Protein AF-S4P1T6-F1 (afdb_monomer_lite)

Radius of gyration: 22.26 Å; chains: 1; bounding box: 45×37×58 Å

Secondary structure (DSSP, 8-state):
--HHHHHHHHHHHHHHHHTTSS-------EEETTTTEEE-GGG------SS-EEEPPTT-SSPEEES--EEEEEEETTSS-EEEEEES-GGGGGG-------TT-TTTGGGTT--EE-SSSS--

pLDDT: mean 94.87, std 3.34, range [74.12, 98.56]

InterPro domains:
  IPR002300 Aminoacyl-tRNA synthetase, class Ia [PF00133] (1-50)
  IPR002303 Valine-tRNA ligase [PTHR11946] (1-123)
  IPR009008 Valyl/Leucyl/Isoleucyl-tRNA synthetase, editing domain [G3DSA:3.90.740.10] (65-124)
  IPR009008 Valyl/Leucyl/Isoleucyl-tRNA synthetase, editing domain [SSF50677] (63-123)

Structure (mmCIF, N/CA/C/O backbone):
data_AF-S4P1T6-F1
#
_entry.id   AF-S4P1T6-F1
#
loop_
_atom_site.group_PDB
_atom_site.id
_atom_site.type_symbol
_atom_site.label_atom_id
_atom_site.label_alt_id
_atom_site.label_comp_id
_atom_site.label_asym_id
_atom_site.label_entity_id
_atom_site.label_seq_id
_atom_site.pdbx_PDB_ins_code
_atom_site.Cartn_x
_atom_site.Cartn_y
_atom_site.Cartn_z
_atom_site.occupancy
_atom_site.B_iso_or_equiv
_atom_site.auth_seq_id
_atom_site.auth_comp_id
_atom_site.auth_asym_id
_atom_site.auth_atom_id
_atom_site.pdbx_PDB_model_num
ATOM 1 N N . MET A 1 1 ? 20.639 5.177 -28.744 1.00 74.12 1 MET A N 1
ATOM 2 C CA . MET A 1 1 ? 19.768 4.056 -29.151 1.00 74.12 1 MET A CA 1
ATOM 3 C C . MET A 1 1 ? 20.111 3.703 -30.585 1.00 74.12 1 MET A C 1
ATOM 5 O O . MET A 1 1 ? 19.993 4.574 -31.438 1.00 74.12 1 MET A O 1
ATOM 9 N N . ASP A 1 2 ? 20.607 2.491 -30.828 1.00 95.19 2 ASP A N 1
ATOM 10 C CA . ASP A 1 2 ? 20.949 2.020 -32.174 1.00 95.19 2 ASP A CA 1
ATOM 11 C C . ASP A 1 2 ? 19.686 1.519 -32.912 1.00 95.19 2 ASP A C 1
ATOM 13 O O . ASP A 1 2 ? 18.923 0.741 -32.329 1.00 95.19 2 ASP A O 1
ATOM 17 N N . PRO A 1 3 ? 19.445 1.915 -34.179 1.00 96.50 3 PRO A N 1
ATOM 18 C CA . PRO A 1 3 ? 18.241 1.520 -34.910 1.00 96.50 3 PRO A CA 1
ATOM 19 C C . PRO A 1 3 ? 18.055 0.007 -35.062 1.00 96.50 3 PRO A C 1
ATOM 21 O O . PRO A 1 3 ? 16.920 -0.466 -35.112 1.00 96.50 3 PRO A O 1
ATOM 24 N N . SER A 1 4 ? 19.142 -0.763 -35.151 1.00 96.00 4 SER A N 1
ATOM 25 C CA . SER A 1 4 ? 19.071 -2.218 -35.279 1.00 96.00 4 SER A CA 1
ATOM 26 C C . SER A 1 4 ? 18.582 -2.866 -33.987 1.00 96.00 4 SER A C 1
ATOM 28 O O . SER A 1 4 ? 17.678 -3.700 -34.016 1.00 96.00 4 SER A O 1
ATOM 30 N N . MET A 1 5 ? 19.105 -2.415 -32.844 1.00 96.12 5 MET A N 1
ATOM 31 C CA . MET A 1 5 ? 18.673 -2.892 -31.527 1.00 96.12 5 MET A CA 1
ATOM 32 C C . MET A 1 5 ? 17.217 -2.516 -31.226 1.00 96.12 5 MET A C 1
ATOM 34 O O . MET A 1 5 ? 16.459 -3.349 -30.732 1.00 96.12 5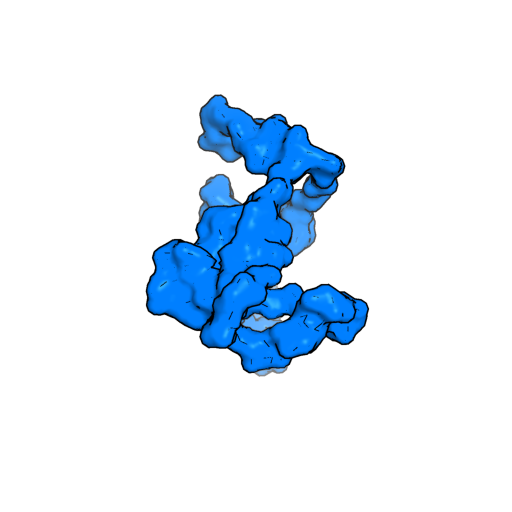 MET A O 1
ATOM 38 N N . CYS A 1 6 ? 16.790 -1.300 -31.584 1.00 96.88 6 CYS A N 1
ATOM 39 C CA . CYS A 1 6 ? 15.395 -0.878 -31.423 1.00 96.88 6 CYS A CA 1
ATOM 40 C C . CYS A 1 6 ? 14.422 -1.770 -32.206 1.00 96.88 6 CYS A C 1
ATOM 42 O O . CYS A 1 6 ? 13.369 -2.129 -31.682 1.00 96.88 6 CYS A O 1
ATOM 44 N N . ARG A 1 7 ? 14.776 -2.173 -33.437 1.00 97.31 7 ARG A N 1
ATOM 45 C CA . ARG A 1 7 ? 13.947 -3.097 -34.231 1.00 97.31 7 ARG A CA 1
ATOM 46 C C . ARG A 1 7 ? 13.782 -4.452 -33.547 1.00 97.31 7 ARG A C 1
ATOM 48 O O . ARG A 1 7 ? 12.668 -4.961 -33.505 1.00 97.31 7 ARG A O 1
ATOM 55 N N . ALA A 1 8 ? 14.860 -5.006 -32.991 1.00 97.50 8 ALA A N 1
ATOM 56 C CA . ALA A 1 8 ? 14.809 -6.289 -32.294 1.00 97.50 8 ALA A CA 1
ATOM 57 C C . ALA A 1 8 ? 13.904 -6.243 -31.049 1.00 97.50 8 ALA A C 1
ATOM 59 O O . ALA A 1 8 ? 13.097 -7.148 -30.848 1.00 97.50 8 ALA A O 1
ATOM 60 N N . VAL A 1 9 ? 13.995 -5.175 -30.247 1.00 97.62 9 VAL A N 1
ATOM 61 C CA . VAL A 1 9 ? 13.141 -4.999 -29.057 1.00 97.62 9 VAL A CA 1
ATOM 62 C C . VAL A 1 9 ? 11.670 -4.851 -29.445 1.00 97.62 9 VAL A C 1
ATOM 64 O O . VAL A 1 9 ? 10.818 -5.502 -28.844 1.00 97.62 9 VAL A O 1
ATOM 67 N N . ASN A 1 10 ? 11.370 -4.048 -30.470 1.00 97.56 10 ASN A N 1
ATOM 68 C CA . ASN A 1 10 ? 9.997 -3.852 -30.934 1.00 97.56 10 ASN A CA 1
ATOM 69 C C . ASN A 1 10 ? 9.373 -5.158 -31.441 1.00 97.56 10 ASN A C 1
ATOM 71 O O . ASN A 1 10 ? 8.246 -5.469 -31.071 1.00 97.56 10 ASN A O 1
ATOM 75 N N . GLU A 1 11 ? 10.105 -5.935 -32.242 1.00 97.94 11 GLU A N 1
ATOM 76 C CA . GLU A 1 11 ? 9.627 -7.226 -32.748 1.00 97.94 11 GLU A CA 1
ATOM 77 C C . GLU A 1 11 ? 9.328 -8.204 -31.604 1.00 97.94 11 GLU A C 1
ATOM 79 O O . GLU A 1 11 ? 8.270 -8.831 -31.582 1.00 97.94 11 GLU A O 1
ATOM 84 N N . ALA A 1 12 ? 10.231 -8.309 -30.622 1.00 98.25 12 ALA A N 1
ATOM 85 C CA . ALA A 1 12 ? 10.021 -9.168 -29.458 1.00 98.25 12 ALA A CA 1
ATOM 86 C C . ALA A 1 12 ? 8.793 -8.731 -28.644 1.00 98.25 12 ALA A C 1
ATOM 88 O O . ALA A 1 12 ? 7.976 -9.570 -28.268 1.00 98.25 12 ALA A O 1
ATOM 89 N N . PHE A 1 13 ? 8.637 -7.423 -28.415 1.00 98.19 13 PHE A N 1
ATOM 90 C CA . PHE A 1 13 ? 7.493 -6.870 -27.696 1.00 98.19 13 PHE A CA 1
ATOM 91 C C . PHE A 1 13 ? 6.169 -7.170 -28.409 1.00 98.19 13 PHE A C 1
ATOM 93 O O . PHE A 1 13 ? 5.234 -7.643 -27.768 1.00 98.19 13 PHE A O 1
ATOM 100 N N . ILE A 1 14 ? 6.094 -6.934 -29.726 1.00 98.19 14 ILE A N 1
ATOM 101 C CA . ILE A 1 14 ? 4.882 -7.170 -30.525 1.00 98.19 14 ILE A CA 1
ATOM 102 C C . ILE A 1 14 ? 4.510 -8.653 -30.501 1.00 98.19 14 ILE A C 1
ATOM 104 O O . ILE A 1 14 ? 3.371 -8.981 -30.189 1.00 98.19 14 ILE A O 1
ATOM 108 N N . ARG A 1 15 ? 5.469 -9.560 -30.728 1.00 98.38 15 ARG A N 1
ATOM 109 C CA . ARG A 1 15 ? 5.200 -11.008 -30.686 1.00 98.38 15 ARG A CA 1
ATOM 110 C C . ARG A 1 15 ? 4.664 -11.466 -29.337 1.00 98.38 15 ARG A C 1
ATOM 112 O O . ARG A 1 15 ? 3.700 -12.220 -29.288 1.00 98.38 15 ARG A O 1
ATOM 119 N N . LEU A 1 16 ? 5.290 -11.025 -28.248 1.00 98.56 16 LEU A N 1
ATOM 120 C CA . LEU A 1 16 ? 4.851 -11.385 -26.900 1.00 98.56 16 LEU A CA 1
ATOM 121 C C . LEU A 1 16 ? 3.479 -10.783 -26.574 1.00 98.56 16 LEU A C 1
ATOM 123 O O . LEU A 1 16 ? 2.689 -11.414 -25.878 1.00 98.56 16 LEU A O 1
ATOM 127 N N . HIS A 1 17 ? 3.171 -9.596 -27.096 1.00 98.31 17 HIS A N 1
ATOM 128 C CA . HIS A 1 17 ? 1.845 -9.003 -26.964 1.00 98.31 17 HIS A CA 1
ATOM 129 C C . HIS A 1 17 ? 0.784 -9.784 -27.752 1.00 98.31 17 HIS A C 1
ATOM 131 O O . HIS A 1 17 ? -0.271 -10.098 -27.207 1.00 98.31 17 HIS A O 1
ATOM 137 N N . ASP A 1 18 ? 1.074 -10.167 -28.997 1.00 98.25 18 ASP A N 1
ATOM 138 C CA . ASP A 1 18 ? 0.156 -10.933 -29.848 1.00 98.25 18 ASP A CA 1
ATOM 139 C C . ASP A 1 18 ? -0.115 -12.348 -29.302 1.00 98.25 18 ASP A C 1
ATOM 141 O O . ASP A 1 18 ? -1.206 -12.884 -29.488 1.00 98.25 18 ASP A O 1
ATOM 145 N N . MET A 1 19 ? 0.847 -12.940 -28.582 1.00 98.25 19 MET A N 1
ATOM 146 C CA . MET A 1 19 ? 0.664 -14.202 -27.847 1.00 98.25 19 MET A CA 1
ATOM 147 C C . MET A 1 19 ? -0.097 -14.039 -26.519 1.00 98.25 19 MET A C 1
ATOM 149 O O . MET A 1 19 ? -0.515 -15.036 -25.934 1.00 98.25 19 MET A O 1
ATOM 153 N N . GLY A 1 20 ? -0.290 -12.806 -26.038 1.00 97.81 20 GLY A N 1
ATOM 154 C CA . GLY A 1 20 ? -0.948 -12.504 -24.763 1.00 97.81 20 GLY A CA 1
ATOM 155 C C . GLY A 1 20 ? -0.032 -12.526 -23.531 1.00 97.81 20 GLY A C 1
ATOM 156 O O . GLY A 1 20 ? -0.516 -12.302 -22.421 1.00 97.81 20 GLY A O 1
ATOM 157 N N . ASP A 1 21 ? 1.275 -12.742 -23.702 1.00 97.94 21 ASP A N 1
ATOM 158 C CA . ASP A 1 21 ? 2.259 -12.743 -22.609 1.00 97.94 21 ASP A CA 1
ATOM 159 C C . ASP A 1 21 ? 2.578 -11.321 -22.119 1.00 97.94 21 ASP A C 1
ATOM 161 O O . ASP A 1 21 ? 2.815 -11.098 -20.929 1.00 97.94 21 ASP A O 1
ATOM 165 N N . ILE A 1 22 ? 2.562 -10.337 -23.027 1.00 98.06 22 ILE A N 1
ATOM 166 C CA . ILE A 1 22 ? 2.624 -8.909 -22.694 1.00 98.06 22 ILE A CA 1
ATOM 167 C C . ILE A 1 22 ? 1.233 -8.305 -22.827 1.00 98.06 22 ILE A C 1
ATOM 169 O O . ILE A 1 22 ? 0.589 -8.395 -23.866 1.00 98.06 22 ILE A O 1
ATOM 173 N N . TYR A 1 23 ? 0.792 -7.605 -21.789 1.00 97.56 23 TYR A N 1
ATOM 174 C CA . TYR A 1 23 ? -0.503 -6.938 -21.777 1.00 97.56 23 TYR A CA 1
ATOM 175 C C . TYR A 1 23 ? -0.452 -5.645 -20.967 1.00 97.56 23 TYR A C 1
ATOM 177 O O . TYR A 1 23 ? 0.465 -5.397 -20.180 1.00 97.56 23 TYR A O 1
ATOM 185 N N . ARG A 1 24 ? -1.480 -4.810 -21.146 1.00 97.50 24 ARG A N 1
ATOM 186 C CA . ARG A 1 24 ? -1.683 -3.594 -20.358 1.00 97.50 24 ARG A CA 1
ATOM 187 C C . ARG A 1 24 ? -2.851 -3.787 -19.401 1.00 97.50 24 ARG A C 1
ATOM 189 O O . ARG A 1 24 ? -3.973 -4.030 -19.832 1.00 97.50 24 ARG A O 1
ATOM 196 N N . ALA A 1 25 ? -2.590 -3.617 -18.112 1.00 97.06 25 ALA A N 1
ATOM 197 C CA . ALA A 1 25 ? -3.602 -3.663 -17.066 1.00 97.06 25 ALA A CA 1
ATOM 198 C C . ALA A 1 25 ? -3.283 -2.658 -15.955 1.00 97.06 25 ALA A C 1
ATOM 200 O O . ALA A 1 25 ? -2.162 -2.159 -15.848 1.00 97.06 25 ALA A O 1
ATOM 201 N N . ASN A 1 26 ? -4.274 -2.392 -15.107 1.00 97.19 26 ASN A N 1
ATOM 202 C CA . ASN A 1 26 ? -4.067 -1.638 -13.878 1.00 97.19 26 ASN A CA 1
ATOM 203 C C . ASN A 1 26 ? -3.513 -2.581 -12.804 1.00 97.19 26 ASN A C 1
ATOM 205 O O . ASN A 1 26 ? -4.148 -3.574 -12.457 1.00 97.19 26 ASN A O 1
ATOM 209 N N . ARG A 1 27 ? -2.332 -2.261 -12.275 1.00 95.25 27 ARG A N 1
ATOM 210 C CA . ARG A 1 27 ? -1.666 -2.992 -11.192 1.00 95.25 27 ARG A CA 1
ATOM 211 C C . ARG A 1 27 ? -0.984 -1.983 -10.269 1.00 95.25 27 ARG A C 1
ATOM 213 O O . ARG A 1 27 ? -0.614 -0.899 -10.714 1.00 95.25 27 ARG A O 1
ATOM 220 N N . LEU A 1 28 ? -0.811 -2.340 -8.999 1.00 96.56 28 LEU A N 1
ATOM 221 C CA . LEU A 1 28 ? 0.068 -1.593 -8.100 1.00 96.56 28 LEU A CA 1
ATOM 222 C C . LEU A 1 28 ? 1.510 -1.636 -8.625 1.00 96.56 28 LEU A C 1
ATOM 224 O O . LEU A 1 28 ? 1.987 -2.688 -9.052 1.00 96.56 28 LEU A O 1
ATOM 228 N N . VAL A 1 29 ? 2.184 -0.490 -8.586 1.00 96.62 29 VAL A N 1
ATOM 229 C CA . VAL A 1 29 ? 3.571 -0.320 -9.031 1.00 96.62 29 VAL A CA 1
ATOM 230 C C . VAL A 1 29 ? 4.384 0.357 -7.936 1.00 96.62 29 VAL A C 1
ATOM 232 O O . VAL A 1 29 ? 3.843 1.150 -7.162 1.00 96.62 29 VAL A O 1
ATOM 235 N N . ASN A 1 30 ? 5.690 0.100 -7.905 1.00 96.94 30 ASN A N 1
ATOM 236 C CA . ASN A 1 30 ? 6.607 0.884 -7.086 1.00 96.94 30 ASN A CA 1
ATOM 237 C C . ASN A 1 30 ? 6.899 2.195 -7.819 1.00 96.94 30 ASN A C 1
ATOM 239 O O . ASN A 1 30 ? 7.481 2.191 -8.904 1.00 96.94 30 ASN A O 1
ATOM 243 N N . TRP A 1 31 ? 6.472 3.318 -7.249 1.00 95.94 31 TRP A N 1
ATOM 244 C CA . TRP A 1 31 ? 6.710 4.644 -7.814 1.00 95.94 31 TRP A CA 1
ATOM 245 C C . TRP A 1 31 ? 7.861 5.343 -7.092 1.00 95.94 31 TRP A C 1
ATOM 247 O O . TRP A 1 31 ? 7.794 5.569 -5.884 1.00 95.94 31 TRP A O 1
ATOM 257 N N . SER A 1 32 ? 8.895 5.737 -7.836 1.00 93.44 32 SER A N 1
ATOM 258 C CA . SER A 1 32 ? 9.974 6.571 -7.305 1.00 93.44 32 SER A CA 1
ATOM 259 C C . SER A 1 32 ? 9.619 8.050 -7.450 1.00 93.44 32 SER A C 1
ATOM 261 O O . SER A 1 32 ? 9.568 8.580 -8.562 1.00 93.44 32 SER A O 1
ATOM 263 N N . CYS A 1 33 ? 9.422 8.747 -6.327 1.00 90.31 33 CYS A N 1
ATOM 264 C CA . CYS A 1 33 ? 9.145 10.188 -6.318 1.00 90.31 33 CYS A CA 1
ATOM 265 C C . CYS A 1 33 ? 10.307 11.022 -6.885 1.00 90.31 33 CYS A C 1
ATOM 267 O O . CYS A 1 33 ? 10.071 12.068 -7.488 1.00 90.31 33 CYS A O 1
ATOM 269 N N . THR A 1 34 ? 11.548 10.553 -6.726 1.00 89.12 34 THR A N 1
ATOM 270 C CA . THR A 1 34 ? 12.752 11.243 -7.212 1.00 89.12 34 THR A CA 1
ATOM 271 C C . THR A 1 34 ? 12.919 11.083 -8.720 1.00 89.12 34 THR A C 1
ATOM 273 O O . THR A 1 34 ? 13.116 12.073 -9.421 1.00 89.12 34 THR A O 1
ATOM 276 N N . LEU A 1 35 ? 12.805 9.852 -9.233 1.00 93.06 35 LEU A N 1
ATOM 277 C CA . LEU A 1 35 ? 12.954 9.573 -10.668 1.00 93.06 35 LEU A CA 1
ATOM 278 C C . LEU A 1 35 ? 11.704 9.938 -11.474 1.00 93.06 35 LEU A C 1
ATOM 280 O O . LEU A 1 35 ? 11.790 10.108 -12.687 1.00 93.06 35 LEU A O 1
ATOM 284 N N . LYS A 1 36 ? 10.550 10.055 -10.804 1.00 94.81 36 LYS A N 1
ATOM 285 C CA . LYS A 1 36 ? 9.232 10.252 -11.421 1.00 94.81 36 LYS A CA 1
ATOM 286 C C . LYS A 1 36 ? 8.912 9.145 -12.431 1.00 94.81 36 LYS A C 1
ATOM 288 O O . LYS A 1 36 ? 8.432 9.412 -13.531 1.00 94.81 36 LYS A O 1
ATOM 293 N N . SER A 1 37 ? 9.203 7.903 -12.045 1.00 96.31 37 SER A N 1
ATOM 294 C CA . SER A 1 37 ? 8.972 6.708 -12.856 1.00 96.31 37 SER A CA 1
ATOM 295 C C . SER A 1 37 ? 8.536 5.533 -11.986 1.00 96.31 37 SER A C 1
ATOM 297 O O . SER A 1 37 ? 8.867 5.458 -10.798 1.00 96.31 37 SER A O 1
ATOM 299 N N . ALA A 1 38 ? 7.825 4.593 -12.609 1.00 96.81 38 ALA A N 1
ATOM 300 C CA . ALA A 1 38 ? 7.684 3.251 -12.069 1.00 96.81 38 ALA A CA 1
ATOM 301 C C . ALA A 1 38 ? 9.038 2.527 -12.139 1.00 96.81 38 ALA A C 1
ATOM 303 O O . ALA A 1 38 ? 9.785 2.717 -13.102 1.00 96.81 38 ALA A O 1
ATOM 304 N N . ILE A 1 39 ? 9.327 1.718 -11.123 1.00 96.81 39 ILE A N 1
ATOM 305 C CA . ILE A 1 39 ? 10.510 0.857 -11.038 1.00 96.81 39 ILE A CA 1
ATOM 306 C C . ILE A 1 39 ? 10.083 -0.581 -10.736 1.00 96.81 39 ILE A C 1
ATOM 308 O O . ILE A 1 39 ? 9.035 -0.829 -10.130 1.00 96.81 39 ILE A O 1
ATOM 312 N N . SER A 1 40 ? 10.877 -1.533 -11.201 1.00 96.75 40 SER A N 1
ATOM 313 C CA . SER A 1 40 ? 10.661 -2.960 -10.979 1.00 96.75 40 SER A CA 1
ATOM 314 C C . SER A 1 40 ? 11.011 -3.367 -9.545 1.00 96.75 40 SER A C 1
ATOM 316 O O . SER A 1 40 ? 11.785 -2.698 -8.868 1.00 96.75 40 SER A O 1
ATOM 318 N N . ASP A 1 41 ? 10.468 -4.493 -9.074 1.00 95.75 41 ASP A N 1
ATOM 319 C CA . ASP A 1 41 ? 10.773 -5.008 -7.730 1.00 95.75 41 ASP A CA 1
ATOM 320 C C . ASP A 1 41 ? 12.270 -5.306 -7.532 1.00 95.75 41 ASP A C 1
ATOM 322 O O . ASP A 1 41 ? 12.771 -5.186 -6.419 1.00 95.75 41 ASP A O 1
ATOM 326 N N . ILE A 1 42 ? 12.990 -5.671 -8.601 1.00 96.88 42 ILE A N 1
ATOM 327 C CA . ILE A 1 42 ? 14.433 -5.955 -8.542 1.00 96.88 42 ILE A CA 1
ATOM 328 C C . ILE A 1 42 ? 15.283 -4.679 -8.417 1.00 96.88 42 ILE A C 1
ATOM 330 O O . ILE A 1 42 ? 16.435 -4.756 -8.008 1.00 96.88 42 ILE A O 1
ATOM 334 N N . GLU A 1 43 ? 14.721 -3.510 -8.732 1.00 96.12 43 GLU A N 1
ATOM 335 C CA . GLU A 1 43 ? 15.364 -2.200 -8.549 1.00 96.12 43 GLU A CA 1
ATOM 336 C C . GLU A 1 43 ? 15.071 -1.592 -7.165 1.00 96.12 43 GLU A C 1
ATOM 338 O O . GLU A 1 43 ? 15.495 -0.471 -6.881 1.00 96.12 43 GLU A O 1
ATOM 343 N N . VAL A 1 44 ? 14.319 -2.295 -6.307 1.00 95.19 44 VAL A N 1
ATOM 344 C CA . VAL A 1 44 ? 13.957 -1.831 -4.963 1.00 95.19 44 VAL A CA 1
ATOM 345 C C . VAL A 1 44 ? 14.807 -2.529 -3.909 1.00 95.19 44 VAL A C 1
ATOM 347 O O . VAL A 1 44 ? 14.608 -3.706 -3.599 1.00 95.19 44 VAL A O 1
ATOM 350 N N . ASP A 1 45 ? 15.682 -1.759 -3.268 1.00 93.44 45 ASP A N 1
ATOM 351 C CA . ASP A 1 45 ? 16.410 -2.208 -2.085 1.00 93.44 45 ASP A CA 1
ATOM 352 C C . ASP A 1 45 ? 15.518 -2.156 -0.839 1.00 93.44 45 ASP A C 1
ATOM 354 O O . ASP A 1 45 ? 14.897 -1.136 -0.522 1.00 93.44 45 ASP A O 1
ATOM 358 N N . LYS A 1 46 ? 15.463 -3.269 -0.101 1.00 92.31 46 LYS A N 1
ATOM 359 C CA . LYS A 1 46 ? 14.704 -3.376 1.151 1.00 92.31 46 LYS A CA 1
ATOM 360 C C . LYS A 1 46 ? 15.635 -3.206 2.342 1.00 92.31 46 LYS A C 1
ATOM 362 O O . LYS A 1 46 ? 16.644 -3.894 2.451 1.00 92.31 46 LYS A O 1
ATOM 367 N N . MET A 1 47 ? 15.252 -2.326 3.261 1.00 92.06 47 MET A N 1
ATOM 368 C CA . MET A 1 47 ? 15.953 -2.114 4.524 1.00 92.06 47 MET A CA 1
ATOM 369 C C . MET A 1 47 ? 15.045 -2.507 5.686 1.00 92.06 47 MET A C 1
ATOM 371 O O . MET A 1 47 ? 13.928 -2.003 5.805 1.00 92.06 47 MET A O 1
ATOM 375 N N . GLU A 1 48 ? 15.536 -3.391 6.549 1.00 93.69 48 GLU A N 1
ATOM 376 C CA . GLU A 1 48 ? 14.848 -3.759 7.784 1.00 93.69 48 GLU A CA 1
ATOM 377 C C . GLU A 1 48 ? 15.192 -2.775 8.903 1.00 93.69 48 GLU A C 1
ATOM 379 O O . GLU A 1 48 ? 16.351 -2.410 9.103 1.00 93.69 48 GLU A O 1
ATOM 384 N N . LEU A 1 49 ? 14.171 -2.351 9.648 1.00 93.44 49 LEU A N 1
ATOM 385 C CA . LEU A 1 49 ? 14.308 -1.456 10.792 1.00 93.44 49 LEU A CA 1
ATOM 386 C C . LEU A 1 49 ? 13.765 -2.153 12.035 1.00 93.44 49 LEU A C 1
ATOM 388 O O . LEU A 1 49 ? 12.630 -2.624 12.039 1.00 93.44 49 LEU A O 1
ATOM 392 N N . THR A 1 50 ? 14.556 -2.186 13.104 1.00 92.94 50 THR A N 1
ATOM 393 C CA . THR A 1 50 ? 14.169 -2.805 14.383 1.00 92.94 50 THR A CA 1
ATOM 394 C C . THR A 1 50 ? 13.414 -1.851 15.311 1.00 92.94 50 THR A C 1
ATOM 396 O O . THR A 1 50 ? 12.885 -2.276 16.335 1.00 92.94 50 THR A O 1
ATOM 399 N N . GLY A 1 51 ? 13.335 -0.565 14.963 1.00 93.75 51 GLY A N 1
ATOM 400 C CA . GLY A 1 51 ? 12.602 0.434 15.729 1.00 93.75 51 GLY A CA 1
ATOM 401 C C . GLY A 1 51 ? 12.650 1.823 15.101 1.00 93.75 51 GLY A C 1
ATOM 402 O O . GLY A 1 51 ? 13.080 2.002 13.956 1.00 93.75 51 GLY A O 1
ATOM 403 N N . ARG A 1 52 ? 12.216 2.817 15.883 1.00 95.44 52 ARG A N 1
ATOM 404 C CA . ARG A 1 52 ? 12.159 4.223 15.475 1.00 95.44 52 ARG A CA 1
ATOM 405 C C . ARG A 1 52 ? 13.530 4.719 15.013 1.00 95.44 52 ARG A C 1
ATOM 407 O O . ARG A 1 52 ? 14.466 4.794 15.805 1.00 95.44 52 ARG A O 1
ATOM 414 N N . THR A 1 53 ? 13.619 5.105 13.745 1.00 96.19 53 THR A N 1
ATOM 415 C CA . THR A 1 53 ? 14.864 5.514 13.088 1.00 96.19 53 THR A CA 1
ATOM 416 C C . THR A 1 53 ? 14.631 6.752 12.228 1.00 96.19 53 THR A C 1
ATOM 418 O O . THR A 1 53 ? 13.652 6.829 11.490 1.00 96.19 53 THR A O 1
ATOM 421 N N . LEU A 1 54 ? 15.549 7.718 12.301 1.00 95.50 54 LEU A N 1
ATOM 422 C CA . LEU A 1 54 ? 15.562 8.894 11.428 1.00 95.50 54 LEU A CA 1
ATOM 423 C C . LEU A 1 54 ? 16.502 8.649 10.244 1.00 95.50 54 LEU A C 1
ATOM 425 O O . LEU A 1 54 ? 17.717 8.546 10.429 1.00 95.50 54 LEU A O 1
ATOM 429 N N . ILE A 1 55 ? 15.950 8.596 9.034 1.00 93.75 55 ILE A N 1
ATOM 430 C CA . ILE A 1 55 ? 16.675 8.287 7.797 1.00 93.75 55 ILE A CA 1
ATOM 431 C C . ILE A 1 55 ? 16.782 9.547 6.939 1.00 93.75 55 ILE A C 1
ATOM 433 O O . ILE A 1 55 ? 15.810 10.276 6.748 1.00 93.75 55 ILE A O 1
ATOM 437 N N . ALA A 1 56 ? 17.979 9.814 6.417 1.00 92.75 56 ALA A N 1
ATOM 438 C CA . ALA A 1 56 ? 18.172 10.859 5.419 1.00 92.75 56 ALA A CA 1
ATOM 439 C C . ALA A 1 56 ? 17.687 10.347 4.056 1.00 92.75 56 ALA A C 1
ATOM 441 O O . ALA A 1 56 ? 18.193 9.337 3.569 1.00 92.75 56 ALA A O 1
ATOM 442 N N . ILE A 1 57 ? 16.717 11.036 3.452 1.00 88.94 57 ILE A N 1
ATOM 443 C CA . ILE A 1 57 ? 16.204 10.703 2.119 1.00 88.94 57 ILE A CA 1
ATOM 444 C C . ILE A 1 57 ? 16.799 11.688 1.106 1.00 88.94 57 ILE A C 1
ATOM 446 O O . ILE A 1 57 ? 16.726 12.898 1.336 1.00 88.94 57 ILE A O 1
ATOM 450 N N . PRO A 1 58 ? 17.360 11.219 -0.024 1.00 85.88 58 PRO A N 1
ATOM 451 C CA . PRO A 1 58 ? 17.832 12.106 -1.082 1.00 85.88 58 PRO A CA 1
ATOM 452 C C . PRO A 1 58 ? 16.746 13.096 -1.531 1.00 85.88 58 PRO A C 1
ATOM 454 O O . PRO A 1 58 ? 15.656 12.692 -1.933 1.00 85.88 58 PRO A O 1
ATOM 457 N N . GLY A 1 59 ? 17.056 14.394 -1.473 1.00 85.81 59 GLY A N 1
ATOM 458 C CA . GLY A 1 59 ? 16.139 15.477 -1.852 1.00 85.81 59 GLY A CA 1
ATOM 459 C C . GLY A 1 59 ? 15.284 16.050 -0.716 1.00 85.81 59 GLY A C 1
ATOM 460 O O . GLY A 1 59 ? 14.486 16.943 -0.980 1.00 85.81 59 GLY A O 1
ATOM 461 N N . TYR A 1 60 ? 15.446 15.574 0.523 1.00 88.12 60 TYR A N 1
ATOM 462 C CA . TYR A 1 60 ? 14.792 16.134 1.709 1.00 88.12 60 TYR A CA 1
ATOM 463 C C . TYR A 1 60 ? 15.808 16.887 2.577 1.00 88.12 60 TYR A C 1
ATOM 465 O O . TYR A 1 60 ? 16.899 16.380 2.837 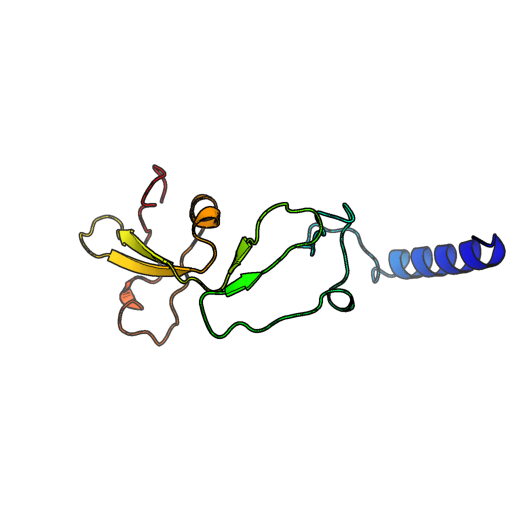1.00 88.12 60 TYR A O 1
ATOM 473 N N . ASP A 1 61 ? 15.430 18.072 3.064 1.00 92.75 61 ASP A N 1
ATOM 474 C CA . ASP A 1 61 ? 16.286 18.895 3.937 1.00 92.75 61 ASP A CA 1
ATOM 475 C C . ASP A 1 61 ? 16.406 18.323 5.357 1.00 92.75 61 ASP A C 1
ATOM 477 O O . ASP A 1 61 ? 17.389 18.553 6.064 1.00 92.75 61 ASP A O 1
ATOM 481 N N . SER A 1 62 ? 15.399 17.564 5.792 1.00 95.12 62 SER A N 1
ATOM 482 C CA . SER A 1 62 ? 15.332 16.946 7.110 1.00 95.12 62 SER A CA 1
ATOM 483 C C . SER A 1 62 ? 15.272 15.424 7.011 1.00 95.12 62 SER A C 1
ATOM 485 O O . SER A 1 62 ? 14.818 14.845 6.022 1.00 95.12 62 SER A O 1
ATOM 487 N N . LYS A 1 63 ? 15.746 14.752 8.065 1.00 94.94 63 LYS A N 1
ATOM 488 C CA . LYS A 1 63 ? 15.589 13.301 8.179 1.00 94.94 63 LYS A CA 1
ATOM 489 C C . LYS A 1 63 ? 14.118 12.959 8.392 1.00 94.94 63 LYS A C 1
ATOM 491 O O . LYS A 1 63 ? 13.434 13.615 9.175 1.00 94.94 63 LYS A O 1
ATOM 496 N N . VAL A 1 64 ? 13.675 11.895 7.740 1.00 92.44 64 VAL A N 1
ATOM 497 C CA . VAL A 1 64 ? 12.313 11.378 7.840 1.00 92.44 64 VAL A CA 1
ATOM 498 C C . VAL A 1 64 ? 12.285 10.224 8.835 1.00 92.44 64 VAL A C 1
ATOM 500 O O . VAL A 1 64 ? 13.224 9.431 8.925 1.00 92.44 64 VAL A O 1
ATOM 503 N N . GLU A 1 65 ? 11.218 10.161 9.617 1.00 93.50 65 GLU A N 1
ATOM 504 C CA . GLU A 1 65 ? 11.018 9.146 10.641 1.00 93.50 65 GLU A CA 1
ATOM 505 C C . GLU A 1 65 ? 10.395 7.871 10.069 1.00 93.50 65 GLU A C 1
ATOM 507 O O . GLU A 1 65 ? 9.400 7.919 9.351 1.00 93.50 65 GLU A O 1
ATOM 512 N N . PHE A 1 66 ? 10.971 6.726 10.433 1.00 94.19 66 PHE A N 1
ATOM 513 C CA . PHE A 1 66 ? 10.481 5.392 10.096 1.00 94.19 66 PHE A CA 1
ATOM 514 C C . PHE A 1 66 ? 10.522 4.474 11.321 1.00 94.19 66 PHE A C 1
ATOM 516 O O . PHE A 1 66 ? 11.189 4.768 12.313 1.00 94.19 66 PHE A O 1
ATOM 523 N N . GLY A 1 67 ? 9.830 3.334 11.252 1.00 93.44 67 GLY A N 1
ATOM 524 C CA . GLY A 1 67 ? 9.859 2.319 12.313 1.00 93.44 67 GLY A CA 1
ATOM 525 C C . GLY A 1 67 ? 9.049 2.682 13.563 1.00 93.44 67 GLY A C 1
ATOM 526 O O . GLY A 1 67 ? 9.301 2.137 14.635 1.00 93.44 67 GLY A O 1
ATOM 527 N N . VAL A 1 68 ? 8.093 3.607 13.443 1.00 94.88 68 VAL A N 1
ATOM 528 C CA . VAL A 1 68 ? 7.118 3.929 14.496 1.00 94.88 68 VAL A CA 1
ATOM 529 C C . VAL A 1 68 ? 5.830 3.160 14.235 1.00 94.88 68 VAL A C 1
ATOM 531 O O . VAL A 1 68 ? 5.332 3.160 13.113 1.00 94.88 68 VAL A O 1
ATOM 534 N N . ILE A 1 69 ? 5.291 2.519 15.271 1.00 95.88 69 ILE A N 1
ATOM 535 C CA . ILE A 1 69 ? 4.004 1.821 15.221 1.00 95.88 69 ILE A CA 1
ATOM 536 C C . ILE A 1 69 ? 2.980 2.639 16.002 1.00 95.88 69 ILE A C 1
ATOM 538 O O . ILE A 1 69 ? 3.156 2.905 17.192 1.00 95.88 69 ILE A O 1
ATOM 542 N N . VAL A 1 70 ? 1.895 3.007 15.331 1.00 96.12 70 VAL A N 1
ATOM 543 C CA . VAL A 1 70 ? 0.758 3.726 15.902 1.00 96.12 70 VAL A CA 1
ATOM 544 C C . VAL A 1 70 ? -0.377 2.742 16.142 1.00 96.12 70 VAL A C 1
ATOM 546 O O . VAL A 1 70 ? -0.699 1.944 15.263 1.00 96.12 70 VAL A O 1
ATOM 549 N N . HIS A 1 71 ? -0.981 2.819 17.327 1.00 97.31 71 HIS A N 1
ATOM 550 C CA . HIS A 1 71 ? -2.167 2.049 17.685 1.00 97.31 71 HIS A CA 1
ATOM 551 C C . HIS A 1 71 ? -3.382 2.967 17.684 1.00 97.31 71 HIS A C 1
ATOM 553 O O . HIS A 1 71 ? -3.349 4.039 18.288 1.00 97.31 71 HIS A O 1
ATOM 559 N N . PHE A 1 72 ? -4.448 2.541 17.020 1.00 96.44 72 PHE A N 1
ATOM 560 C CA . PHE A 1 72 ? -5.732 3.231 17.036 1.00 96.44 72 PHE A CA 1
ATOM 561 C C . PHE A 1 72 ? -6.867 2.215 16.937 1.00 96.44 72 PHE A C 1
ATOM 563 O O . PHE A 1 72 ? -6.647 1.071 16.542 1.00 96.44 72 PHE A O 1
ATOM 570 N N . ALA A 1 73 ? -8.069 2.619 17.331 1.00 95.81 73 ALA A N 1
ATOM 571 C CA . ALA A 1 73 ? -9.217 1.732 17.415 1.00 95.81 73 ALA A CA 1
ATOM 572 C C . ALA A 1 73 ? -10.291 2.093 16.388 1.00 95.81 73 ALA A C 1
ATOM 574 O O . ALA A 1 73 ? -10.593 3.267 16.176 1.00 95.81 73 ALA A O 1
ATOM 575 N N . TYR A 1 74 ? -10.886 1.065 15.795 1.00 96.81 74 TYR A N 1
ATOM 576 C CA . TYR A 1 74 ? -12.134 1.130 15.051 1.00 96.81 74 TYR A CA 1
ATOM 577 C C . TYR A 1 74 ? -13.275 0.650 15.948 1.00 96.81 74 TYR A C 1
ATOM 579 O O . TYR A 1 74 ? -13.213 -0.460 16.475 1.00 96.81 74 TYR A O 1
ATOM 587 N N . ARG A 1 75 ? -14.341 1.439 16.094 1.00 96.12 75 ARG A N 1
ATOM 588 C CA . ARG A 1 75 ? -15.518 1.005 16.859 1.00 96.12 75 ARG A CA 1
ATOM 589 C C . ARG A 1 75 ? -16.362 0.040 16.033 1.00 96.12 75 ARG A C 1
ATOM 591 O O . ARG A 1 75 ? -16.603 0.297 14.857 1.00 96.12 75 ARG A O 1
ATOM 598 N N . VAL A 1 76 ? -16.841 -1.039 16.635 1.00 96.12 76 VAL A N 1
ATOM 599 C CA . VAL A 1 76 ? -17.745 -1.990 15.980 1.00 96.12 76 VAL A CA 1
ATOM 600 C C . VAL A 1 76 ? -19.122 -1.350 15.797 1.00 96.12 76 VAL A C 1
ATOM 602 O O . VAL A 1 76 ? -19.632 -0.667 16.682 1.00 96.12 76 VAL A O 1
ATOM 605 N N . GLU A 1 77 ? -19.733 -1.547 14.631 1.00 94.44 77 GLU A N 1
ATOM 606 C CA . GLU A 1 77 ? -21.092 -1.068 14.380 1.00 94.44 77 GLU A CA 1
ATOM 607 C C . GLU A 1 77 ? -22.092 -1.646 15.402 1.00 94.44 77 GLU A C 1
ATOM 609 O O . GLU A 1 77 ? -22.072 -2.845 15.702 1.00 94.44 77 GLU A O 1
ATOM 614 N N . ASP A 1 78 ? -22.964 -0.775 15.922 1.00 92.50 78 ASP A N 1
ATOM 615 C CA . ASP A 1 78 ? -24.006 -1.092 16.910 1.00 92.50 78 ASP A CA 1
ATOM 616 C C . ASP A 1 78 ? -23.478 -1.751 18.201 1.00 92.50 78 ASP A C 1
ATOM 618 O O . ASP A 1 78 ? -24.177 -2.527 18.853 1.00 92.50 78 ASP A O 1
ATOM 622 N N . SER A 1 79 ? -22.231 -1.450 18.574 1.00 93.44 79 SER A N 1
ATOM 623 C CA . SER A 1 79 ? -21.573 -1.958 19.777 1.00 93.44 79 SER A CA 1
ATOM 624 C C . SER A 1 79 ? -20.642 -0.901 20.383 1.00 93.44 79 SER A C 1
ATOM 626 O O . SER A 1 79 ? -20.196 0.027 19.705 1.00 93.44 79 SER A O 1
ATOM 628 N N . ASP A 1 80 ? -20.333 -1.067 21.668 1.00 92.88 80 ASP A N 1
ATOM 629 C CA . ASP A 1 80 ? -19.274 -0.324 22.365 1.00 92.88 80 ASP A CA 1
ATOM 630 C C . ASP A 1 80 ? -17.913 -1.046 22.279 1.00 92.88 80 ASP A C 1
ATOM 632 O O . ASP A 1 80 ? -16.922 -0.591 22.845 1.00 92.88 80 ASP A O 1
ATOM 636 N N . GLU A 1 81 ? -17.851 -2.185 21.579 1.00 95.81 81 GLU A N 1
ATOM 637 C CA . GLU A 1 81 ? -16.611 -2.917 21.327 1.00 95.81 81 GLU A CA 1
ATOM 638 C C . GLU A 1 81 ? -15.721 -2.186 20.312 1.00 95.81 81 GLU A C 1
ATOM 640 O O . GLU A 1 81 ? -16.190 -1.583 19.344 1.00 95.81 81 GLU A O 1
ATOM 645 N N . GLU A 1 82 ? -14.411 -2.287 20.515 1.00 95.81 82 GLU A N 1
ATOM 646 C CA . GLU A 1 82 ? -13.395 -1.671 19.673 1.00 95.81 82 GLU A CA 1
ATOM 647 C C . GLU A 1 82 ? -12.383 -2.703 19.168 1.00 95.81 82 GLU A C 1
ATOM 649 O O . GLU A 1 82 ? -11.929 -3.587 19.899 1.00 95.81 82 GLU A O 1
ATOM 654 N N . LEU A 1 83 ? -11.979 -2.547 17.909 1.00 96.12 83 LEU A N 1
ATOM 655 C CA . LEU A 1 83 ? -10.914 -3.313 17.280 1.00 96.12 83 LEU A CA 1
ATOM 656 C C . LEU A 1 83 ? -9.681 -2.422 17.131 1.00 96.12 83 LEU A C 1
ATOM 658 O O . LEU A 1 83 ? -9.686 -1.451 16.373 1.00 96.12 83 LEU A O 1
ATOM 662 N N . VAL A 1 84 ? -8.610 -2.769 17.844 1.00 96.75 84 VAL A N 1
ATOM 663 C CA . VAL A 1 84 ? -7.346 -2.024 17.821 1.00 96.75 84 VAL A CA 1
ATOM 664 C C . VAL A 1 84 ? -6.468 -2.500 16.665 1.00 96.75 84 VAL A C 1
ATOM 666 O O . VAL A 1 84 ? -6.146 -3.683 16.561 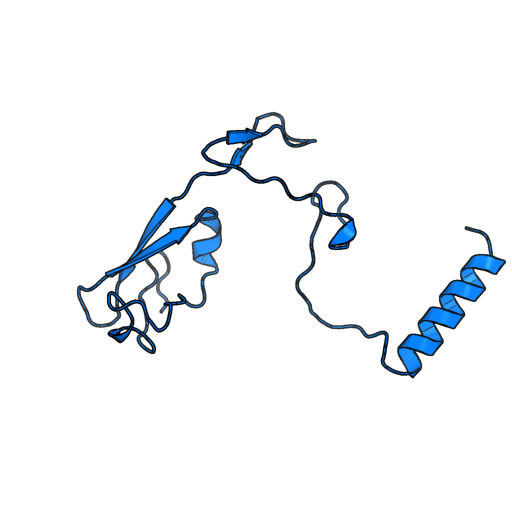1.00 96.75 84 VAL A O 1
ATOM 669 N N . VAL A 1 85 ? -6.037 -1.564 15.822 1.00 97.25 85 VAL A N 1
ATOM 670 C CA . VAL A 1 85 ? -5.111 -1.778 14.706 1.00 97.25 85 VAL A CA 1
ATOM 671 C C . VAL A 1 85 ? -3.769 -1.124 15.020 1.00 97.25 85 VAL A C 1
ATOM 673 O O . VAL A 1 85 ? -3.709 -0.019 15.560 1.00 97.25 85 VAL A O 1
ATOM 676 N N . ALA A 1 86 ? -2.689 -1.810 14.651 1.00 96.81 86 ALA A N 1
ATOM 677 C CA . ALA A 1 86 ? -1.326 -1.300 14.700 1.00 96.81 86 ALA A CA 1
ATOM 678 C C . ALA A 1 86 ? -0.819 -1.050 13.270 1.00 96.81 86 ALA A C 1
ATOM 680 O O . ALA A 1 86 ? -0.841 -1.960 12.442 1.00 96.81 86 ALA A O 1
ATOM 681 N N . THR A 1 87 ? -0.358 0.164 12.967 1.00 96.12 87 THR A N 1
ATOM 682 C CA . THR A 1 87 ? 0.148 0.534 11.632 1.00 96.12 87 THR A CA 1
ATOM 683 C C . THR A 1 87 ? 1.377 1.432 11.715 1.00 96.12 87 THR A C 1
ATOM 685 O O . THR A 1 87 ? 1.516 2.231 12.639 1.00 96.12 87 THR A O 1
ATOM 688 N N . THR A 1 88 ? 2.263 1.335 10.726 1.00 95.00 88 THR A N 1
ATOM 689 C CA . THR A 1 88 ? 3.380 2.276 10.530 1.00 95.00 88 THR A CA 1
ATOM 690 C C . THR A 1 88 ? 3.023 3.440 9.603 1.00 95.00 88 THR A C 1
ATOM 692 O O . THR A 1 88 ? 3.841 4.333 9.400 1.00 95.00 88 THR A O 1
ATOM 695 N N . ARG A 1 89 ? 1.817 3.431 9.019 1.00 95.00 89 ARG A N 1
ATOM 696 C CA . ARG A 1 89 ? 1.344 4.383 8.004 1.00 95.00 89 ARG A CA 1
ATOM 697 C C . ARG A 1 89 ? -0.023 4.947 8.397 1.00 95.00 89 ARG A C 1
ATOM 699 O O . ARG A 1 89 ? -1.015 4.741 7.706 1.00 95.00 89 ARG A O 1
ATOM 706 N N . VAL A 1 90 ? -0.117 5.606 9.553 1.00 95.38 90 VAL A N 1
ATOM 707 C CA . VAL A 1 90 ? -1.408 6.114 10.063 1.00 95.38 90 VAL A CA 1
ATOM 708 C C . VAL A 1 90 ? -2.068 7.106 9.099 1.00 95.38 90 VAL A C 1
ATOM 710 O O . VAL A 1 90 ? -3.288 7.191 9.029 1.00 95.38 90 VAL A O 1
ATOM 713 N N . GLU A 1 91 ? -1.285 7.813 8.286 1.00 94.75 91 GLU A N 1
ATOM 714 C CA . GLU A 1 91 ? -1.800 8.725 7.271 1.00 94.75 91 GLU A CA 1
ATOM 715 C C . GLU A 1 91 ? -2.580 8.013 6.153 1.00 94.75 91 GLU A C 1
ATOM 717 O O . GLU A 1 91 ? -3.412 8.644 5.501 1.00 94.75 91 GLU A O 1
ATOM 722 N N . THR A 1 92 ? -2.370 6.704 5.947 1.00 95.81 92 THR A N 1
ATOM 723 C CA . THR A 1 92 ? -3.143 5.921 4.970 1.00 95.81 92 THR A CA 1
ATOM 724 C C . THR A 1 92 ? -4.474 5.420 5.522 1.00 95.81 92 THR A C 1
ATOM 726 O O . THR A 1 92 ? -5.289 4.960 4.730 1.00 95.81 92 THR A O 1
ATOM 729 N N . MET A 1 93 ? -4.743 5.574 6.826 1.00 96.00 93 MET A N 1
ATOM 730 C CA . MET A 1 93 ? -6.001 5.162 7.472 1.00 96.00 93 MET A CA 1
ATOM 731 C C . MET A 1 93 ? -7.238 5.738 6.765 1.00 96.00 93 MET A C 1
ATOM 733 O O . MET A 1 93 ? -8.264 5.081 6.638 1.00 96.00 93 MET A O 1
ATOM 737 N N . LEU A 1 94 ? -7.142 6.957 6.222 1.00 95.38 94 LEU A N 1
ATOM 738 C CA . LEU A 1 94 ? -8.237 7.597 5.479 1.00 95.38 94 LEU A CA 1
ATOM 739 C C . LEU A 1 94 ? -8.612 6.860 4.183 1.00 95.38 94 LEU A C 1
ATOM 741 O O . LEU A 1 94 ? -9.681 7.100 3.620 1.00 95.38 94 LEU A O 1
ATOM 745 N N . ALA A 1 95 ? -7.750 5.973 3.693 1.00 95.81 95 ALA A N 1
ATOM 746 C CA . ALA A 1 95 ? -7.995 5.120 2.539 1.00 95.81 95 ALA A CA 1
ATOM 747 C C . ALA A 1 95 ? -8.383 3.685 2.935 1.00 95.81 95 ALA A C 1
ATOM 749 O O . ALA A 1 95 ? -8.596 2.868 2.042 1.00 95.81 95 ALA A O 1
ATOM 750 N N . ASP A 1 96 ? -8.516 3.381 4.232 1.00 95.88 96 ASP A N 1
ATOM 751 C CA . ASP A 1 96 ? -8.877 2.042 4.696 1.00 95.88 96 ASP A CA 1
ATOM 752 C C . ASP A 1 96 ? -10.260 1.640 4.172 1.00 95.88 96 ASP A C 1
ATOM 754 O O . ASP A 1 96 ? -11.231 2.397 4.264 1.00 95.88 96 ASP A O 1
ATOM 758 N N . VAL A 1 97 ? -10.328 0.430 3.620 1.00 94.62 97 VAL A N 1
ATOM 759 C CA . VAL A 1 97 ? -11.546 -0.171 3.046 1.00 94.62 97 VAL A CA 1
ATOM 760 C C . VAL A 1 97 ? -12.005 -1.420 3.797 1.00 94.62 97 VAL A C 1
ATOM 762 O O . VAL A 1 97 ? -13.131 -1.864 3.608 1.00 94.62 97 VAL A O 1
ATOM 765 N N . ALA A 1 98 ? -11.132 -2.010 4.614 1.00 95.62 98 ALA A N 1
ATOM 766 C CA . ALA A 1 98 ? -11.412 -3.177 5.439 1.00 95.62 98 ALA A CA 1
ATOM 767 C C . ALA A 1 98 ? -10.328 -3.328 6.513 1.00 95.62 98 ALA A C 1
ATOM 769 O O . ALA A 1 98 ? -9.205 -2.852 6.340 1.00 95.62 98 ALA A O 1
ATOM 770 N N . VAL A 1 99 ? -10.645 -4.063 7.579 1.00 96.19 99 VAL A N 1
ATOM 771 C CA . VAL A 1 99 ? -9.670 -4.529 8.570 1.00 96.19 99 VAL A CA 1
ATOM 772 C C . VAL A 1 99 ? -9.590 -6.050 8.504 1.00 96.19 99 VAL A C 1
ATOM 774 O O . VAL A 1 99 ? -10.611 -6.736 8.503 1.00 96.19 99 VAL A O 1
ATOM 777 N N . ALA A 1 100 ? -8.373 -6.587 8.431 1.00 96.25 100 ALA A N 1
ATOM 778 C CA . ALA A 1 100 ? -8.142 -8.024 8.379 1.00 96.25 100 ALA A CA 1
ATOM 779 C C . ALA A 1 100 ? -7.907 -8.589 9.785 1.00 96.25 100 ALA A C 1
ATOM 781 O O . ALA A 1 100 ? -7.049 -8.109 10.523 1.00 96.25 100 ALA A O 1
ATOM 782 N N . VAL A 1 101 ? -8.634 -9.654 10.123 1.00 96.69 101 VAL A N 1
ATOM 783 C CA . VAL A 1 101 ? -8.457 -10.415 11.365 1.00 96.69 101 VAL A CA 1
ATOM 784 C C . VAL A 1 101 ? -7.936 -11.801 11.016 1.00 96.69 101 VAL A C 1
ATOM 786 O O . VAL A 1 101 ? -8.451 -12.468 10.117 1.00 96.69 101 VAL A O 1
ATOM 789 N N . HIS A 1 102 ? -6.904 -12.252 11.728 1.00 96.00 102 HIS A N 1
ATOM 790 C CA . HIS A 1 102 ? -6.384 -13.600 11.542 1.00 96.00 102 HIS A CA 1
ATOM 791 C C . HIS A 1 102 ? -7.438 -14.641 11.984 1.00 96.00 102 HIS A C 1
ATOM 793 O O . HIS A 1 102 ? -7.949 -14.531 13.097 1.00 96.00 102 HIS A O 1
ATOM 799 N N . PRO A 1 103 ? -7.730 -15.702 11.201 1.00 95.00 103 PRO A N 1
ATOM 800 C CA . PRO A 1 103 ? -8.818 -16.644 11.509 1.00 95.00 103 PRO A CA 1
ATOM 801 C C . PRO A 1 103 ? -8.694 -17.407 12.837 1.00 95.00 103 PRO A C 1
ATOM 803 O O . PRO A 1 103 ? -9.662 -18.001 13.295 1.00 95.00 103 PRO A O 1
ATOM 806 N N . LYS A 1 104 ? -7.499 -17.443 13.439 1.00 96.19 104 LYS A N 1
ATOM 807 C CA . LYS A 1 104 ? -7.246 -18.067 14.754 1.00 96.19 104 LYS A CA 1
ATOM 808 C C . LYS A 1 104 ? -7.126 -17.054 15.899 1.00 96.19 104 LYS A C 1
ATOM 810 O O . LYS A 1 104 ? -6.763 -17.442 17.004 1.00 96.19 104 LYS A O 1
ATOM 815 N N . ASP A 1 105 ? -7.336 -15.766 15.634 1.00 96.06 105 ASP A N 1
ATOM 816 C CA . ASP A 1 105 ? -7.255 -14.730 16.661 1.00 96.06 105 ASP A CA 1
ATOM 817 C C . ASP A 1 105 ? -8.564 -14.642 17.447 1.00 96.06 105 ASP A C 1
ATOM 819 O O . ASP A 1 105 ? -9.466 -13.867 17.119 1.00 96.06 105 ASP A O 1
ATOM 823 N N . THR A 1 106 ? -8.641 -15.427 18.524 1.00 95.88 106 THR A N 1
ATOM 824 C CA . THR A 1 106 ? -9.825 -15.548 19.387 1.00 95.88 106 THR A CA 1
ATOM 825 C C . THR A 1 106 ? -10.317 -14.219 19.953 1.00 95.88 106 THR A C 1
ATOM 827 O O . THR A 1 106 ? -11.463 -14.152 20.378 1.00 95.88 106 THR A O 1
ATOM 830 N N . ARG A 1 107 ? -9.486 -13.168 19.954 1.00 94.44 107 ARG A N 1
ATOM 831 C CA . ARG A 1 107 ? -9.864 -11.829 20.421 1.00 94.44 107 ARG A CA 1
ATOM 832 C C . ARG A 1 107 ? -10.855 -11.135 19.493 1.00 94.44 107 ARG A C 1
ATOM 834 O O . ARG A 1 107 ? -11.627 -10.328 19.981 1.00 94.44 107 ARG A O 1
ATOM 841 N N . TYR A 1 108 ? -10.809 -11.417 18.187 1.00 95.69 108 TYR A N 1
ATOM 842 C CA . TYR A 1 108 ? -11.569 -10.671 17.175 1.00 95.69 108 TYR A CA 1
ATOM 843 C C . TYR A 1 108 ? -12.270 -11.556 16.139 1.00 95.69 108 TYR A C 1
ATOM 845 O O . TYR A 1 108 ? -12.981 -11.038 15.282 1.00 95.69 108 TYR A O 1
ATOM 853 N N . THR A 1 109 ? -12.097 -12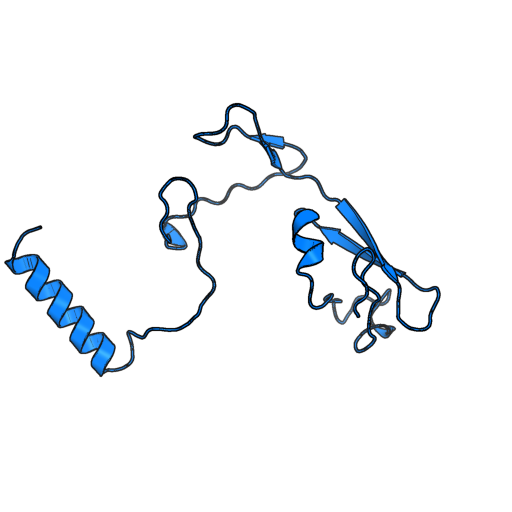.884 16.174 1.00 95.50 109 THR A N 1
ATOM 854 C CA . THR A 1 109 ? -12.736 -13.781 15.186 1.00 95.50 109 THR A CA 1
ATOM 855 C C . THR A 1 109 ? -14.258 -13.613 15.106 1.00 95.50 109 THR A C 1
ATOM 857 O O . THR A 1 109 ? -14.827 -13.763 14.029 1.00 95.50 109 THR A O 1
ATOM 860 N N . HIS A 1 110 ? -14.927 -13.279 16.216 1.00 94.81 110 HIS A N 1
ATOM 861 C CA . HIS A 1 110 ? -16.376 -13.034 16.255 1.00 94.81 110 HIS A CA 1
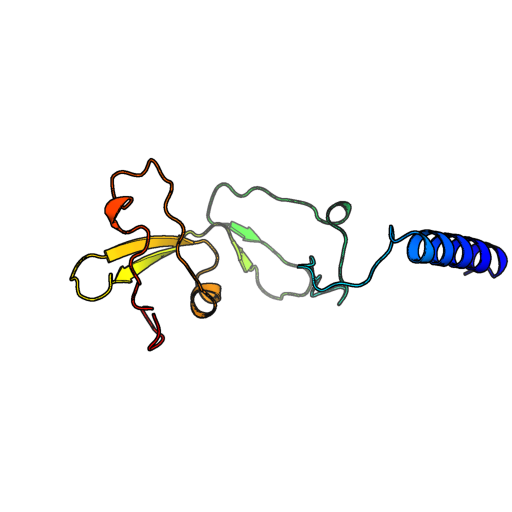ATOM 862 C C . HIS A 1 110 ? -16.803 -11.741 15.544 1.00 94.81 110 HIS A C 1
ATOM 864 O O . HIS A 1 110 ? -17.989 -11.563 15.276 1.00 94.81 110 HIS A O 1
ATOM 870 N N . LEU A 1 111 ? -15.854 -10.860 15.214 1.00 95.31 111 LEU A N 1
ATOM 871 C CA . LEU A 1 111 ? -16.084 -9.622 14.468 1.00 95.31 111 LEU A CA 1
ATOM 872 C C . LEU A 1 111 ? -15.960 -9.801 12.949 1.00 95.31 111 LEU A C 1
ATOM 874 O O . LEU A 1 111 ? -16.278 -8.882 12.198 1.00 95.31 111 LEU A O 1
ATOM 878 N N . VAL A 1 112 ? -15.520 -10.967 12.463 1.00 95.31 112 VAL A N 1
ATOM 879 C CA . VAL A 1 112 ? -15.415 -11.229 11.020 1.00 95.31 112 VAL A CA 1
ATOM 880 C C . VAL A 1 112 ? -16.801 -11.136 10.371 1.00 95.31 112 VAL A C 1
ATOM 882 O O . VAL A 1 112 ? -17.739 -11.820 10.771 1.00 95.31 112 VAL A O 1
ATOM 885 N N . GLY A 1 113 ? -16.923 -10.279 9.354 1.00 94.12 113 GLY A N 1
ATOM 886 C CA . GLY A 1 113 ? -18.189 -9.992 8.668 1.00 94.12 113 GLY A CA 1
ATOM 887 C C . GLY A 1 113 ? -19.025 -8.878 9.310 1.00 94.12 113 GLY A C 1
ATOM 888 O O . GLY A 1 113 ? -20.085 -8.548 8.784 1.00 94.12 113 GLY A O 1
ATOM 889 N N . ARG A 1 114 ? -18.566 -8.284 10.418 1.00 95.06 114 ARG A N 1
ATOM 890 C CA . ARG A 1 114 ? -19.149 -7.066 10.999 1.00 95.06 114 ARG A CA 1
ATOM 891 C C . ARG A 1 114 ? -18.549 -5.827 10.335 1.00 95.06 114 ARG A C 1
ATOM 893 O O . ARG A 1 114 ? -17.405 -5.857 9.886 1.00 95.06 114 ARG A O 1
ATOM 900 N N . ASN A 1 115 ? -19.306 -4.731 10.326 1.00 96.38 115 ASN A N 1
ATOM 901 C CA . ASN A 1 115 ? -18.781 -3.437 9.902 1.00 96.38 115 ASN A CA 1
ATOM 902 C C . ASN A 1 115 ? -18.146 -2.695 11.079 1.00 96.38 115 ASN A C 1
ATOM 904 O O . ASN A 1 115 ? -18.504 -2.891 12.246 1.00 96.38 115 ASN A O 1
ATOM 908 N N . LEU A 1 116 ? -17.226 -1.802 10.741 1.00 96.31 116 LEU A N 1
ATOM 909 C CA . LEU A 1 116 ? -16.511 -0.956 11.679 1.00 96.31 116 LEU A CA 1
ATOM 910 C C . LEU A 1 116 ? -16.793 0.503 11.338 1.00 96.31 116 LEU A C 1
ATOM 912 O O . LEU A 1 116 ? -16.846 0.878 10.178 1.00 96.31 116 LEU A O 1
ATOM 916 N N . VAL A 1 117 ? -16.959 1.353 12.340 1.00 95.56 117 VAL A N 1
ATOM 917 C CA . VAL A 1 117 ? -17.131 2.788 12.134 1.00 95.56 117 VAL A CA 1
ATOM 918 C C . VAL A 1 117 ? -15.757 3.429 12.011 1.00 95.56 117 VAL A C 1
ATOM 920 O O . VAL A 1 117 ? -14.937 3.334 12.927 1.00 95.56 117 VAL A O 1
ATOM 923 N N . HIS A 1 118 ? -15.510 4.109 10.891 1.00 95.56 118 HIS A N 1
ATOM 924 C CA . HIS A 1 118 ? -14.249 4.808 10.693 1.00 95.56 118 HIS A CA 1
ATOM 925 C C . HIS A 1 118 ? -14.100 5.948 11.734 1.00 95.56 118 HIS A C 1
ATOM 927 O O . HIS A 1 118 ? -15.021 6.752 11.884 1.00 95.56 118 HIS A O 1
ATOM 933 N N . PRO A 1 119 ? -12.946 6.097 12.424 1.00 92.12 119 PRO A N 1
ATOM 934 C CA . PRO A 1 119 ? -12.806 7.031 13.552 1.00 92.12 119 PRO A CA 1
ATOM 935 C C . PRO A 1 119 ? -12.963 8.512 13.185 1.00 92.12 119 PRO A C 1
ATOM 937 O O . PRO A 1 119 ? -13.453 9.305 13.981 1.00 92.12 119 PRO A O 1
ATOM 940 N N . ILE A 1 120 ? -12.521 8.892 11.980 1.00 93.69 120 ILE A N 1
ATOM 941 C CA . ILE A 1 120 ? -12.551 10.286 11.496 1.00 93.69 120 ILE A CA 1
ATOM 942 C C . ILE A 1 120 ? -13.673 10.540 10.477 1.00 93.69 120 ILE A C 1
ATOM 944 O O . ILE A 1 120 ? -14.408 11.522 10.571 1.00 93.69 120 ILE A O 1
ATOM 948 N N . LEU A 1 121 ? -13.787 9.686 9.461 1.00 92.44 121 LEU A N 1
ATOM 949 C CA . LEU A 1 121 ? -14.750 9.831 8.375 1.00 92.44 121 LEU A CA 1
ATOM 950 C C . LEU A 1 121 ? -16.109 9.237 8.757 1.00 92.44 121 LEU A C 1
ATOM 952 O O . LEU A 1 121 ? -16.183 8.190 9.387 1.00 92.44 121 LEU A O 1
ATOM 956 N N . LYS A 1 122 ? -17.201 9.854 8.295 1.00 86.12 122 LYS A N 1
ATOM 957 C CA . LYS A 1 122 ? -18.566 9.328 8.471 1.00 86.12 122 LYS A CA 1
ATOM 958 C C . LYS A 1 122 ? -18.866 8.191 7.484 1.00 86.12 122 LYS A C 1
ATOM 960 O O . LYS A 1 122 ? -19.765 8.313 6.655 1.00 86.12 122 LYS A O 1
ATOM 965 N N . ARG A 1 123 ? -18.091 7.110 7.546 1.00 87.25 123 ARG A N 1
ATOM 966 C CA . ARG A 1 123 ? -18.298 5.889 6.759 1.00 87.25 123 ARG A CA 1
ATOM 967 C C . ARG A 1 123 ? -18.086 4.640 7.613 1.00 87.25 123 ARG A C 1
ATOM 969 O O . ARG A 1 123 ? -17.530 4.723 8.709 1.00 87.25 123 ARG A O 1
ATOM 976 N N . LYS A 1 124 ? -18.565 3.524 7.079 1.00 82.38 124 LYS A N 1
ATOM 977 C CA . LYS A 1 124 ? -18.416 2.174 7.613 1.00 82.38 124 LYS A CA 1
ATOM 978 C C . LYS A 1 124 ? -17.527 1.371 6.671 1.00 82.38 124 LYS A C 1
A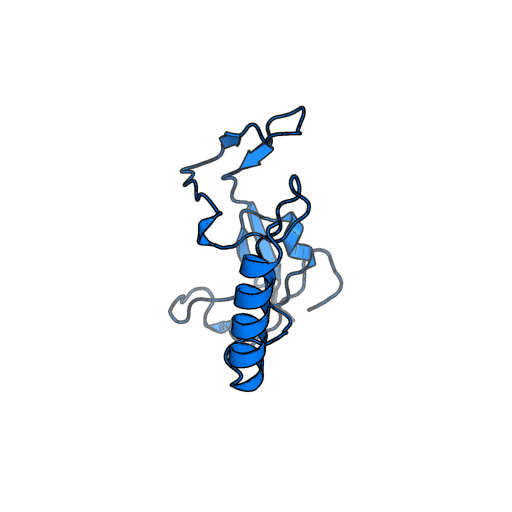TOM 980 O O . LYS A 1 124 ? -17.517 1.751 5.475 1.00 82.38 124 LYS A O 1
#

Sequence (124 aa):
MDPSMCRAVNEAFIRLHDMGDIYRANRLVNWSCTLKSAISDIEVDKMELTGRTLIAIPGYDSKVEFGVIVHFAYRVEDSDEELVVATTRVETMLADVAVAVHPKDTRYTHLVGRNLVHPILKRK

Foldseek 3Di:
DDPVVVVVVVVVQVVCVVVVVDDDDDDDFDADPVVRDTDDPVPDDDDDDPAWDFDDDPPDPGTDIFRDWDWDWWAWPPDNDTDIDIDRCVVCLVVDDDDDDDCPPPVCVVCVVTDTQRPPDRDD

Organism: NCBI:txid116150